Protein AF-A0A0R2PM54-F1 (afdb_monomer)

Sequence (138 aa):
MTQRLDGLEFSQIADCTQDQPSQNLARLKKDNFPQTETLLETMTCEYHENYNFATLNLVFEQLIDALSDVAMALEFQYLGAEFSDRTFQWITIFSSAEDRKSFLNHWRSLQVSNEMQALLTEQASCSASEVFRAYKVI

Structure (mmCIF, N/CA/C/O backbone):
data_AF-A0A0R2PM54-F1
#
_entry.id   AF-A0A0R2PM54-F1
#
loop_
_atom_site.group_PDB
_atom_site.id
_atom_site.type_symbol
_atom_site.label_atom_id
_atom_site.label_alt_id
_atom_site.label_comp_id
_atom_site.label_asym_id
_atom_site.label_entity_id
_atom_site.label_seq_id
_atom_site.pdbx_PDB_ins_code
_atom_site.Cartn_x
_atom_site.Cartn_y
_atom_site.Cartn_z
_atom_site.occupancy
_atom_site.B_iso_or_equiv
_atom_site.auth_seq_id
_atom_site.auth_comp_id
_atom_site.auth_asym_id
_atom_site.auth_atom_id
_atom_site.pdbx_PDB_model_num
ATOM 1 N N . MET A 1 1 ? 18.498 22.979 19.926 1.00 35.59 1 MET A N 1
ATOM 2 C CA . MET A 1 1 ? 17.788 24.082 20.606 1.00 35.59 1 MET A CA 1
ATOM 3 C C . MET A 1 1 ? 16.321 23.912 20.249 1.00 35.59 1 MET A C 1
ATOM 5 O O . MET A 1 1 ? 15.9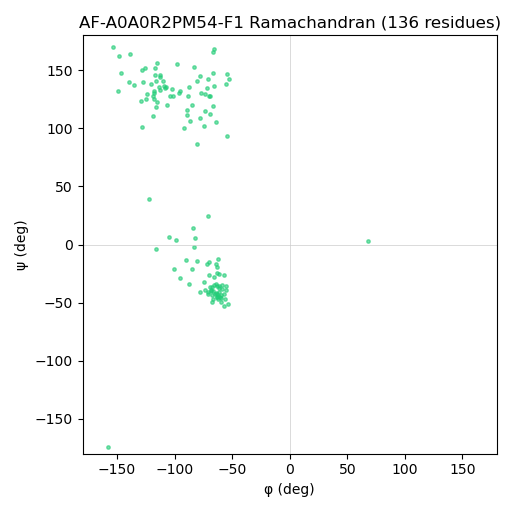73 24.098 19.094 1.00 35.59 1 MET A O 1
ATOM 9 N N . THR A 1 2 ? 15.511 23.384 21.164 1.00 46.19 2 THR A N 1
ATOM 10 C CA . THR A 1 2 ? 14.126 22.975 20.882 1.00 46.19 2 THR A CA 1
ATOM 11 C C . THR A 1 2 ? 13.221 24.190 21.059 1.00 46.19 2 THR A C 1
ATOM 13 O O . THR A 1 2 ? 13.031 24.648 22.184 1.00 46.19 2 THR A O 1
ATOM 16 N N . GLN A 1 3 ? 12.730 24.768 19.963 1.00 51.53 3 GLN A N 1
ATOM 17 C CA . GLN A 1 3 ? 11.778 2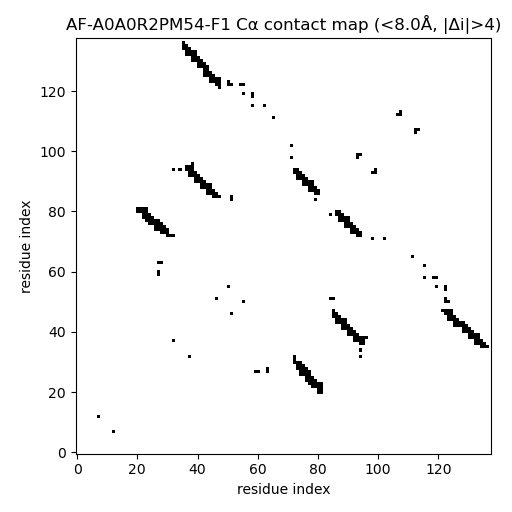5.878 20.025 1.00 51.53 3 GLN A CA 1
ATOM 18 C C . GLN A 1 3 ? 10.426 25.350 20.528 1.00 51.53 3 GLN A C 1
ATOM 20 O O . GLN A 1 3 ? 9.911 24.361 20.009 1.00 51.53 3 GLN A O 1
ATOM 25 N N . ARG A 1 4 ? 9.875 25.983 21.570 1.00 59.47 4 ARG A N 1
ATOM 26 C CA . ARG A 1 4 ? 8.499 25.743 22.025 1.00 59.47 4 ARG A CA 1
ATOM 27 C C . ARG A 1 4 ? 7.530 26.354 21.014 1.00 59.47 4 ARG A C 1
ATOM 29 O O . ARG A 1 4 ? 7.723 27.493 20.599 1.00 59.47 4 ARG A O 1
ATOM 36 N N . LEU A 1 5 ? 6.493 25.596 20.667 1.00 58.94 5 LEU A N 1
ATOM 37 C CA . LEU A 1 5 ? 5.442 25.976 19.714 1.00 58.94 5 LEU A CA 1
ATOM 38 C C . LEU A 1 5 ? 4.606 27.183 20.186 1.00 58.94 5 LEU A C 1
ATOM 40 O O . LEU A 1 5 ? 3.961 27.831 19.373 1.00 58.94 5 LEU A O 1
ATOM 44 N N . ASP A 1 6 ? 4.673 27.520 21.475 1.00 66.06 6 ASP A N 1
ATOM 45 C CA . ASP A 1 6 ? 3.922 28.597 22.138 1.00 66.06 6 ASP A CA 1
ATOM 46 C C . ASP A 1 6 ? 4.223 30.015 21.603 1.00 66.06 6 ASP A C 1
ATOM 48 O O . ASP A 1 6 ? 3.534 30.965 21.964 1.00 66.06 6 ASP A O 1
ATOM 52 N N . GLY A 1 7 ? 5.278 30.179 20.795 1.00 68.75 7 GLY A N 1
ATOM 53 C CA . GLY A 1 7 ? 5.699 31.464 20.223 1.00 68.75 7 GLY A CA 1
ATOM 54 C C . GLY A 1 7 ? 5.377 31.651 18.739 1.00 68.75 7 GLY A C 1
ATOM 55 O O . GLY A 1 7 ? 5.854 32.621 18.155 1.00 68.75 7 GLY A O 1
ATOM 56 N N . LEU A 1 8 ? 4.643 30.721 18.121 1.00 67.19 8 LEU A N 1
ATOM 57 C CA . LEU A 1 8 ? 4.269 30.786 16.709 1.00 67.19 8 LEU A CA 1
ATOM 58 C C . LEU A 1 8 ? 2.814 31.240 16.564 1.00 67.19 8 LEU A C 1
ATOM 60 O O . LEU A 1 8 ? 1.920 30.730 17.238 1.00 67.19 8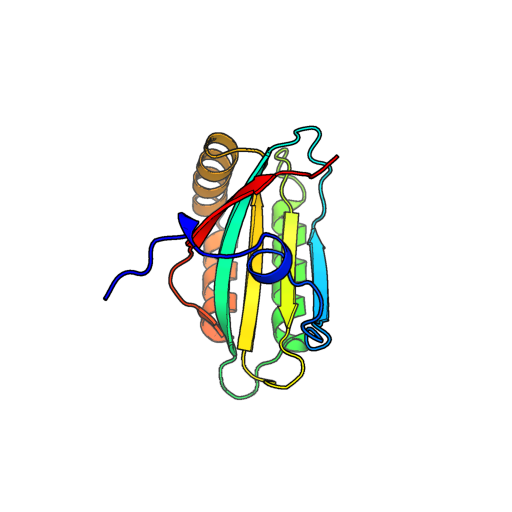 LEU A O 1
ATOM 64 N N . GLU A 1 9 ? 2.574 32.186 15.661 1.00 74.88 9 GLU A N 1
ATOM 65 C CA . GLU A 1 9 ? 1.220 32.597 15.280 1.00 74.88 9 GLU A CA 1
ATOM 66 C C . GLU A 1 9 ? 0.508 31.440 14.559 1.00 74.88 9 GLU A C 1
ATOM 68 O O . GLU A 1 9 ? 1.141 30.672 13.833 1.00 74.88 9 GLU A O 1
ATOM 73 N N . PHE A 1 10 ? -0.818 31.311 14.700 1.00 68.00 10 PHE A N 1
ATOM 74 C CA . PHE A 1 10 ? -1.574 30.218 14.061 1.00 68.00 10 PHE A CA 1
ATOM 75 C C . PHE A 1 10 ? -1.361 30.170 12.541 1.00 68.00 10 PHE A C 1
ATOM 77 O O . PHE A 1 10 ? -1.243 29.093 11.966 1.00 68.00 10 PHE A O 1
ATOM 84 N N . SER A 1 11 ? -1.229 31.333 11.900 1.00 65.38 11 SER A N 1
ATOM 85 C CA . SER A 1 11 ? -0.906 31.444 10.475 1.00 65.38 11 SER A CA 1
ATOM 86 C C . SER A 1 11 ? 0.468 30.882 10.108 1.00 65.38 11 SER A C 1
ATOM 88 O O . SER A 1 11 ? 0.647 30.489 8.970 1.00 65.38 11 SER A O 1
ATOM 90 N N . GLN A 1 12 ? 1.419 30.812 11.044 1.00 66.25 12 GLN A N 1
ATOM 91 C CA . GLN A 1 12 ? 2.731 30.181 10.850 1.00 66.25 12 GLN A CA 1
ATOM 92 C C . GLN A 1 12 ? 2.691 28.667 11.101 1.00 66.25 12 GLN A C 1
ATOM 94 O O . GLN A 1 12 ? 3.568 27.943 10.640 1.00 66.25 12 GLN A O 1
ATOM 99 N N . ILE A 1 13 ? 1.691 28.192 11.847 1.00 63.00 13 ILE A N 1
ATOM 100 C CA . ILE A 1 13 ? 1.476 26.771 12.156 1.00 63.00 13 ILE A CA 1
ATOM 101 C C . ILE A 1 13 ? 0.627 26.102 11.064 1.00 63.00 13 ILE A C 1
ATOM 103 O O . ILE A 1 13 ? 0.829 24.933 10.748 1.00 63.00 13 ILE A O 1
ATOM 107 N N . ALA A 1 14 ? -0.315 26.847 10.487 1.00 62.94 14 ALA A N 1
ATOM 108 C CA . ALA A 1 14 ? -1.301 26.382 9.518 1.00 62.94 14 ALA A CA 1
ATOM 109 C C . ALA A 1 14 ? -1.216 27.172 8.201 1.00 62.94 14 ALA A C 1
ATOM 111 O O . ALA A 1 14 ? -2.240 27.517 7.608 1.00 62.94 14 ALA A O 1
ATOM 112 N N . ASP A 1 15 ? 0.002 27.494 7.759 1.00 58.94 15 ASP A N 1
ATOM 113 C CA . ASP A 1 15 ? 0.199 28.139 6.466 1.00 58.94 15 ASP A CA 1
ATOM 114 C C . ASP A 1 15 ? -0.004 27.118 5.336 1.00 58.94 15 ASP A C 1
ATOM 116 O O . ASP A 1 15 ? 0.861 26.289 5.054 1.00 58.94 15 ASP A O 1
ATOM 120 N N . CYS A 1 16 ? -1.168 27.156 4.689 1.00 58.75 16 CYS A N 1
ATOM 121 C CA . CYS A 1 16 ? -1.456 26.337 3.510 1.00 58.75 16 CYS A CA 1
ATOM 122 C C . CYS A 1 16 ? -0.939 26.970 2.203 1.00 58.75 16 CYS A C 1
ATOM 124 O O . CYS A 1 16 ? -1.351 26.539 1.130 1.00 58.75 16 CYS A O 1
ATOM 126 N N . THR A 1 17 ? -0.072 27.991 2.259 1.00 56.94 17 THR A N 1
ATOM 127 C CA . THR A 1 17 ? 0.489 28.653 1.062 1.00 56.94 17 THR A CA 1
ATOM 128 C C . THR A 1 17 ? 1.682 27.929 0.440 1.00 56.94 17 THR A C 1
ATOM 130 O O . THR A 1 17 ? 2.269 28.427 -0.521 1.00 56.94 17 THR A O 1
ATOM 133 N N . GLN A 1 18 ? 2.048 26.743 0.935 1.00 58.62 18 GLN A N 1
ATOM 134 C CA . GLN A 1 18 ? 2.990 25.901 0.209 1.00 58.62 18 GLN A CA 1
ATOM 135 C C . GLN A 1 18 ? 2.308 25.389 -1.060 1.00 58.62 18 GLN A C 1
ATOM 137 O O . GLN A 1 18 ? 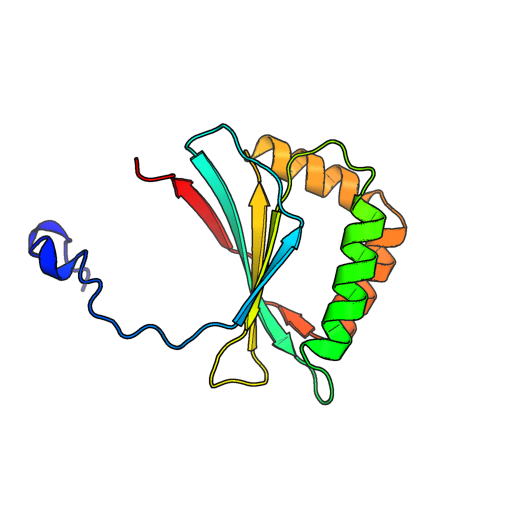1.389 24.575 -0.974 1.00 58.62 18 GLN A O 1
ATOM 142 N N . ASP A 1 19 ? 2.780 25.850 -2.222 1.00 52.66 19 ASP A N 1
ATOM 143 C CA . ASP A 1 19 ? 2.570 25.164 -3.497 1.00 52.66 19 ASP A CA 1
ATOM 144 C C . ASP A 1 19 ? 3.080 23.733 -3.314 1.00 52.66 19 ASP A C 1
ATOM 146 O O . ASP A 1 19 ? 4.281 23.456 -3.392 1.00 52.66 19 ASP A O 1
ATOM 150 N N . GLN A 1 20 ? 2.175 22.821 -2.956 1.00 55.59 20 GLN A N 1
ATOM 151 C CA . GLN A 1 20 ? 2.529 21.421 -2.885 1.00 55.59 20 GLN A CA 1
ATOM 152 C C . GLN A 1 20 ? 2.760 20.963 -4.324 1.00 55.59 20 GLN A C 1
ATOM 154 O O . GLN A 1 20 ? 1.894 21.201 -5.173 1.00 55.59 20 GLN A O 1
ATOM 159 N N . PRO A 1 21 ? 3.910 20.332 -4.615 1.00 56.00 21 PRO A N 1
ATOM 160 C CA . PRO A 1 21 ? 4.134 19.750 -5.928 1.00 56.00 21 PRO A CA 1
ATOM 161 C C . PRO A 1 21 ? 2.959 18.828 -6.260 1.00 56.00 21 PRO A C 1
ATOM 163 O O . PRO A 1 21 ? 2.405 18.179 -5.367 1.00 56.00 21 PRO A O 1
ATOM 166 N N . SER A 1 22 ? 2.537 18.806 -7.520 1.00 58.47 22 SER A N 1
ATOM 167 C CA . SER A 1 22 ? 1.404 18.004 -7.952 1.00 58.47 22 SER A CA 1
ATOM 168 C C . SER A 1 22 ? 1.740 16.524 -7.755 1.00 58.47 22 SER A C 1
ATOM 170 O O . SER A 1 22 ? 2.575 15.933 -8.432 1.00 58.47 22 SER A O 1
ATOM 172 N N . GLN A 1 23 ? 1.151 15.914 -6.730 1.00 66.19 23 GLN A N 1
ATOM 173 C CA . GLN A 1 23 ? 1.429 14.521 -6.405 1.00 66.19 23 GLN A CA 1
ATOM 174 C C . GLN A 1 23 ? 0.506 13.606 -7.204 1.00 66.19 23 GLN A C 1
ATOM 176 O O . GLN A 1 23 ? -0.707 13.816 -7.279 1.00 66.19 23 GLN A O 1
ATOM 181 N N . ASN A 1 24 ? 1.080 12.540 -7.758 1.00 78.12 24 ASN A N 1
ATOM 182 C CA . ASN A 1 24 ? 0.317 11.516 -8.460 1.00 78.12 24 ASN A CA 1
ATOM 183 C C . ASN A 1 24 ? -0.305 10.560 -7.436 1.00 78.12 24 ASN A C 1
ATOM 185 O O . ASN A 1 24 ? 0.294 9.543 -7.084 1.00 78.12 24 ASN A O 1
ATOM 189 N N . LEU A 1 25 ? -1.493 10.908 -6.935 1.00 83.50 25 LEU A N 1
ATOM 190 C CA . LEU A 1 25 ? -2.263 10.074 -6.013 1.00 83.50 25 LEU A CA 1
ATOM 191 C C . LEU A 1 25 ? -3.108 9.048 -6.779 1.00 83.50 25 LEU A C 1
ATOM 193 O O . LEU A 1 25 ? -4.027 9.415 -7.512 1.00 83.50 25 LEU A O 1
ATOM 197 N N . ALA A 1 26 ? -2.876 7.764 -6.519 1.00 85.19 26 ALA A N 1
ATOM 198 C CA . ALA A 1 26 ? -3.753 6.679 -6.943 1.00 85.19 26 ALA A CA 1
ATOM 199 C C . ALA A 1 26 ? -4.358 5.987 -5.715 1.00 85.19 26 ALA A C 1
ATOM 201 O O . ALA A 1 26 ? -3.642 5.492 -4.847 1.00 85.19 26 ALA A O 1
ATOM 202 N N . ARG A 1 27 ? -5.694 5.947 -5.636 1.00 86.50 27 ARG A N 1
ATOM 203 C CA . ARG A 1 27 ? -6.422 5.183 -4.610 1.00 86.50 27 ARG A CA 1
ATOM 204 C C . ARG A 1 27 ? -6.716 3.799 -5.161 1.00 86.50 27 ARG A C 1
ATOM 206 O O . ARG A 1 27 ? -7.630 3.635 -5.962 1.00 86.50 27 ARG A O 1
ATOM 213 N N . LEU A 1 28 ? -5.901 2.841 -4.753 1.00 84.75 28 LEU A N 1
ATOM 214 C CA . LEU A 1 28 ? -5.855 1.492 -5.307 1.00 84.75 28 LEU A CA 1
ATOM 215 C C . LEU A 1 28 ? -7.009 0.628 -4.780 1.00 84.75 28 LEU A C 1
ATOM 217 O O . LEU A 1 28 ? -7.673 -0.071 -5.535 1.00 84.75 28 LEU A O 1
ATOM 221 N N . LYS A 1 29 ? -7.316 0.749 -3.488 1.00 85.56 29 LYS A N 1
ATOM 222 C CA . LYS A 1 29 ? -8.522 0.200 -2.856 1.00 85.56 29 LYS A CA 1
ATOM 223 C C . LYS A 1 29 ? -9.093 1.279 -1.958 1.00 85.56 29 LYS A C 1
ATOM 225 O O . LYS A 1 29 ? -8.330 1.938 -1.259 1.00 85.56 29 LYS A O 1
ATOM 230 N N . LYS A 1 30 ? -10.410 1.463 -1.97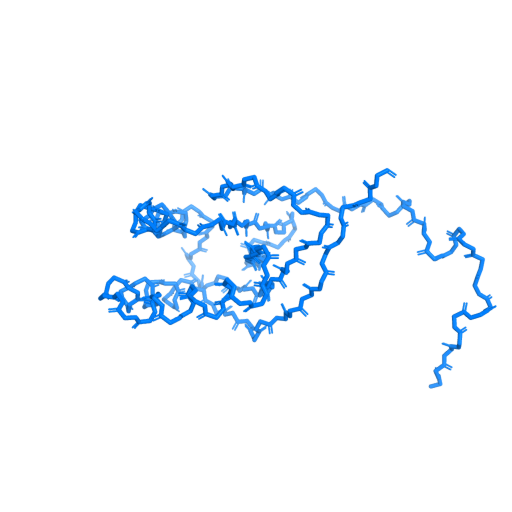2 1.00 84.06 30 LYS A N 1
ATOM 231 C CA . LYS A 1 30 ? -11.088 2.459 -1.146 1.00 84.06 30 LYS A CA 1
ATOM 232 C C . LYS A 1 30 ? -12.235 1.808 -0.397 1.00 84.06 30 LYS A C 1
ATOM 234 O O . LYS A 1 30 ? -13.158 1.303 -1.030 1.00 84.06 30 LYS A O 1
ATOM 239 N N . ASP A 1 31 ? -12.206 1.934 0.919 1.00 83.56 31 ASP A N 1
ATOM 240 C CA . ASP A 1 31 ? -13.331 1.615 1.784 1.00 83.56 31 ASP A CA 1
ATOM 241 C C . ASP A 1 31 ? -13.837 2.878 2.485 1.00 83.56 31 ASP A C 1
ATOM 243 O O . ASP A 1 31 ? -13.140 3.886 2.611 1.00 83.56 31 ASP A O 1
ATOM 247 N N . ASN A 1 32 ? -15.102 2.855 2.901 1.00 79.94 32 ASN A N 1
ATOM 248 C CA . ASN A 1 32 ? -15.680 3.957 3.656 1.00 79.94 32 ASN A CA 1
ATOM 249 C C . ASN A 1 32 ? -15.448 3.726 5.146 1.00 79.94 32 ASN A C 1
ATOM 251 O O . ASN A 1 32 ? -16.018 2.808 5.732 1.00 79.94 32 ASN A O 1
ATOM 255 N N . PHE A 1 33 ? -14.679 4.615 5.767 1.00 81.50 33 PHE A N 1
ATOM 256 C CA . PHE A 1 33 ? -14.500 4.639 7.213 1.00 81.50 33 PHE A CA 1
ATOM 257 C C . PHE A 1 33 ? -15.586 5.530 7.838 1.00 81.50 33 PHE A C 1
ATOM 259 O O . PHE A 1 33 ? -15.580 6.743 7.615 1.00 81.50 33 PHE A O 1
ATOM 266 N N . PRO A 1 34 ? -16.553 4.971 8.591 1.00 72.19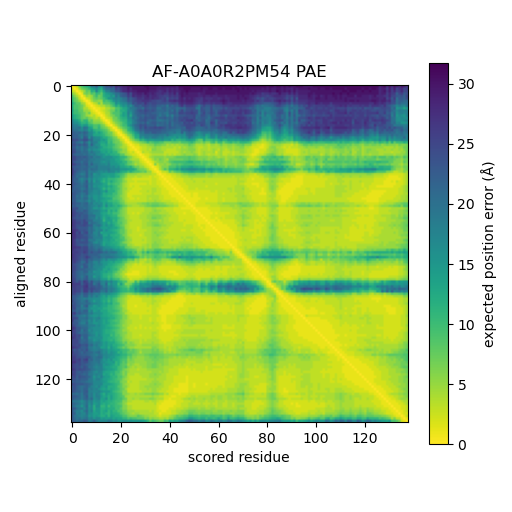 34 PRO A N 1
ATOM 267 C CA . PRO A 1 34 ? -17.609 5.766 9.222 1.00 72.19 34 PRO A CA 1
ATOM 268 C C . PRO A 1 34 ? -17.092 6.597 10.405 1.00 72.19 34 PRO A C 1
ATOM 270 O O . PRO A 1 34 ? -17.770 7.517 10.858 1.00 72.19 34 PRO A O 1
ATOM 273 N N . GLN A 1 35 ? -15.910 6.259 10.923 1.00 77.94 35 GLN A N 1
ATOM 274 C CA . GLN A 1 35 ? -15.300 6.900 12.080 1.00 77.94 35 GLN A CA 1
ATOM 275 C C . GLN A 1 35 ? -14.565 8.188 11.689 1.00 77.94 35 GLN A C 1
ATOM 277 O O . GLN A 1 35 ? -14.100 8.352 10.562 1.00 77.94 35 GLN A O 1
ATOM 282 N N . THR A 1 36 ? -14.460 9.116 12.640 1.00 83.94 36 THR A N 1
ATOM 283 C CA . THR A 1 36 ? -13.709 10.371 12.474 1.00 83.94 36 THR A CA 1
ATOM 284 C C . THR A 1 36 ? -12.209 10.190 12.665 1.00 83.94 36 THR A C 1
ATOM 286 O O . THR A 1 36 ? -11.454 11.087 12.318 1.00 83.94 36 THR A O 1
ATOM 289 N N . GLU A 1 37 ? -11.782 9.062 13.228 1.00 90.56 37 GLU A N 1
ATOM 290 C CA . GLU A 1 37 ? -10.385 8.697 13.432 1.00 90.56 37 GLU A CA 1
ATOM 291 C C . GLU A 1 37 ? -10.061 7.450 12.605 1.00 90.56 37 GLU A C 1
ATOM 293 O O . GLU A 1 37 ? -10.877 6.537 12.502 1.00 90.56 37 GLU A O 1
ATOM 298 N N . THR A 1 38 ? -8.871 7.432 12.015 1.00 93.25 38 THR A N 1
ATOM 299 C CA . THR A 1 38 ? -8.296 6.295 11.289 1.00 93.25 38 THR A CA 1
ATOM 300 C C . THR A 1 38 ? -6.816 6.165 11.635 1.00 93.25 38 THR A C 1
ATOM 302 O O . THR A 1 38 ? -6.194 7.086 12.175 1.00 93.25 38 THR A O 1
ATOM 305 N N . LEU A 1 39 ? -6.237 5.012 11.322 1.00 94.56 39 LEU A N 1
ATOM 306 C CA . LEU A 1 39 ? -4.813 4.754 11.458 1.00 94.56 39 LEU A CA 1
ATOM 307 C C . LEU A 1 39 ? -4.168 4.740 10.069 1.00 94.56 39 LEU A C 1
ATOM 309 O O . LEU A 1 39 ? -4.522 3.909 9.235 1.00 94.56 39 LEU A O 1
ATOM 313 N N . LEU A 1 40 ? -3.210 5.634 9.840 1.00 94.88 40 LEU A N 1
ATOM 314 C CA . LEU A 1 40 ? -2.377 5.651 8.642 1.00 94.88 40 LEU A CA 1
ATOM 315 C C . LEU A 1 40 ? -1.075 4.906 8.914 1.00 94.88 40 LEU A C 1
ATOM 317 O O . LEU A 1 40 ? -0.405 5.176 9.906 1.00 94.88 40 LEU A O 1
ATOM 321 N N . GLU A 1 41 ? -0.690 4.020 8.010 1.00 95.62 41 GLU A N 1
ATOM 322 C CA . GLU A 1 41 ? 0.647 3.447 7.938 1.00 95.62 41 GLU A CA 1
ATOM 323 C C . GLU A 1 41 ? 1.285 3.872 6.618 1.00 95.62 41 GLU A C 1
ATOM 325 O O . GLU A 1 41 ? 0.763 3.561 5.548 1.00 95.62 41 GLU A O 1
ATOM 330 N N . THR A 1 42 ? 2.392 4.604 6.687 1.00 94.94 42 THR A N 1
ATOM 331 C CA . THR A 1 42 ? 3.105 5.115 5.513 1.00 94.94 42 THR A CA 1
ATOM 332 C C . THR A 1 42 ? 4.461 4.436 5.398 1.00 94.94 42 THR A C 1
ATOM 334 O O . THR A 1 42 ? 5.097 4.114 6.399 1.00 94.94 42 THR A O 1
ATOM 337 N N . MET A 1 43 ? 4.924 4.209 4.175 1.00 94.75 43 MET A N 1
ATOM 338 C CA . MET A 1 43 ? 6.299 3.805 3.895 1.00 94.75 43 MET A CA 1
ATOM 339 C C . MET A 1 43 ? 6.791 4.546 2.658 1.00 94.75 43 MET A C 1
ATOM 341 O O . MET A 1 43 ? 6.042 4.738 1.699 1.00 94.75 43 MET A O 1
ATOM 345 N N . THR A 1 44 ? 8.048 4.979 2.691 1.00 93.81 44 THR A N 1
ATOM 346 C CA . THR A 1 44 ? 8.691 5.607 1.536 1.00 93.81 44 THR A CA 1
ATOM 347 C C . THR A 1 44 ? 9.484 4.546 0.799 1.00 93.81 44 THR A C 1
ATOM 349 O O . THR A 1 44 ? 10.252 3.811 1.415 1.00 93.81 44 THR A O 1
ATOM 352 N N . CYS A 1 45 ? 9.291 4.463 -0.509 1.00 93.56 45 CYS A N 1
ATOM 353 C CA . CYS A 1 45 ? 9.879 3.442 -1.353 1.00 93.56 45 CYS A CA 1
ATOM 354 C C . CYS A 1 45 ? 10.641 4.064 -2.520 1.00 93.56 45 CYS A C 1
ATOM 356 O O . CYS A 1 45 ? 10.307 5.153 -2.993 1.00 93.56 45 CYS A O 1
ATOM 358 N N . GLU A 1 46 ? 11.646 3.338 -2.993 1.00 94.38 46 GLU A N 1
ATOM 359 C CA . GLU A 1 46 ? 12.427 3.657 -4.179 1.00 94.38 46 GLU A CA 1
ATOM 360 C C . GLU A 1 46 ? 12.386 2.480 -5.161 1.00 94.38 46 GLU A C 1
ATOM 362 O O . GLU A 1 46 ? 12.639 1.336 -4.777 1.00 94.38 46 GLU A O 1
ATOM 367 N N . TYR A 1 47 ? 12.058 2.752 -6.423 1.00 93.69 47 TYR A N 1
ATOM 368 C CA . TYR A 1 47 ? 12.099 1.781 -7.509 1.00 93.69 47 TYR A CA 1
ATOM 369 C C . TYR A 1 47 ? 13.538 1.338 -7.786 1.00 93.69 47 TYR A C 1
ATOM 371 O O . TYR A 1 47 ? 14.456 2.154 -7.908 1.00 93.69 47 TYR A O 1
ATOM 379 N N . HIS A 1 48 ? 13.721 0.036 -7.981 1.00 94.88 48 HIS A N 1
ATOM 380 C CA . HIS A 1 48 ? 14.952 -0.510 -8.540 1.00 94.88 48 HIS A CA 1
ATOM 381 C C . HIS A 1 48 ? 15.120 -0.066 -10.005 1.00 94.88 48 HIS A C 1
ATOM 383 O O . HIS A 1 48 ? 14.195 0.448 -10.639 1.00 94.88 48 HIS A O 1
ATOM 389 N N . GLU A 1 49 ? 16.322 -0.229 -10.565 1.00 92.00 49 GLU A N 1
ATOM 390 C CA . GLU A 1 49 ? 16.571 0.132 -11.966 1.00 92.00 49 GLU A CA 1
ATOM 391 C C . GLU A 1 49 ? 15.591 -0.567 -12.919 1.00 92.00 49 GLU A C 1
ATOM 393 O O . GLU A 1 49 ? 15.327 -1.758 -12.783 1.00 92.00 49 GLU A O 1
ATOM 398 N N . ASN A 1 50 ? 15.099 0.175 -13.917 1.00 89.44 50 ASN A N 1
ATOM 399 C CA . ASN A 1 50 ? 14.148 -0.282 -14.941 1.00 89.44 50 ASN A CA 1
ATOM 400 C C . ASN A 1 50 ? 12.727 -0.614 -14.448 1.00 89.44 50 ASN A C 1
ATOM 402 O O . ASN A 1 50 ? 11.888 -0.993 -15.265 1.00 89.44 50 ASN A O 1
ATOM 406 N N . TYR A 1 51 ? 12.431 -0.417 -13.163 1.00 91.62 51 TYR A N 1
ATOM 407 C CA . TYR A 1 51 ? 11.072 -0.475 -12.629 1.00 91.62 51 TYR A CA 1
ATOM 408 C C . TYR A 1 51 ? 10.475 0.923 -12.487 1.00 91.62 51 TYR A C 1
ATOM 410 O O . TYR A 1 51 ? 11.188 1.923 -12.394 1.00 91.62 51 TYR A O 1
ATOM 418 N N . ASN A 1 52 ? 9.148 0.998 -12.518 1.00 89.31 52 ASN A N 1
ATOM 419 C CA . ASN A 1 52 ? 8.401 2.241 -12.375 1.00 89.31 52 ASN A CA 1
ATOM 420 C C . ASN A 1 52 ? 6.964 1.952 -11.914 1.00 89.31 52 ASN A C 1
ATOM 422 O O . ASN A 1 52 ? 6.585 0.809 -11.653 1.00 89.31 52 ASN A O 1
ATOM 426 N N . PHE A 1 53 ? 6.135 2.994 -11.856 1.00 88.12 53 PHE A N 1
ATOM 427 C CA . PHE A 1 53 ? 4.735 2.849 -11.467 1.00 88.12 53 PHE A CA 1
ATOM 428 C C . PHE A 1 53 ? 3.967 1.833 -12.323 1.00 88.12 53 PHE A C 1
ATOM 430 O O . PHE A 1 53 ? 3.180 1.067 -11.781 1.00 88.12 53 PHE A O 1
ATOM 437 N N . ALA A 1 54 ? 4.196 1.777 -13.638 1.00 86.19 54 ALA A N 1
ATOM 438 C CA . ALA A 1 54 ? 3.448 0.880 -14.516 1.00 86.19 54 ALA A CA 1
ATOM 439 C C . ALA A 1 54 ? 3.748 -0.600 -14.230 1.00 86.19 54 ALA A C 1
ATOM 441 O O . ALA A 1 54 ? 2.827 -1.414 -14.218 1.00 86.19 54 ALA A O 1
ATOM 442 N N . THR A 1 55 ? 5.011 -0.952 -13.961 1.00 88.19 55 THR A N 1
ATOM 443 C CA . THR A 1 55 ? 5.381 -2.333 -13.600 1.00 88.19 55 THR A CA 1
ATOM 444 C C . THR A 1 55 ? 4.833 -2.715 -12.229 1.00 88.19 55 THR A C 1
ATOM 446 O O . THR A 1 55 ? 4.340 -3.829 -12.045 1.00 88.19 55 THR A O 1
ATOM 449 N N . LEU A 1 56 ? 4.860 -1.772 -11.285 1.00 88.50 56 LEU A N 1
ATOM 450 C CA . LEU A 1 56 ? 4.395 -2.004 -9.925 1.00 88.50 56 LEU A CA 1
ATOM 451 C C . LEU A 1 56 ? 2.864 -2.058 -9.838 1.00 88.50 56 LEU A C 1
ATOM 453 O O . LEU A 1 56 ? 2.319 -2.832 -9.055 1.00 88.50 56 LEU A O 1
ATOM 457 N N . ASN A 1 57 ? 2.157 -1.306 -10.686 1.00 87.81 57 ASN A N 1
ATOM 458 C CA . ASN A 1 57 ? 0.697 -1.294 -10.729 1.00 87.81 57 ASN A CA 1
ATOM 459 C C . ASN A 1 57 ? 0.111 -2.685 -11.019 1.00 87.81 57 ASN A C 1
ATOM 461 O O . ASN A 1 57 ? -0.896 -3.052 -10.426 1.00 87.81 57 ASN A O 1
ATOM 465 N N . LEU A 1 58 ? 0.777 -3.503 -11.842 1.00 86.19 58 LEU A N 1
ATOM 466 C CA . LEU A 1 58 ? 0.359 -4.892 -12.085 1.00 86.19 58 LEU A CA 1
ATOM 467 C C . LEU A 1 58 ? 0.429 -5.762 -10.822 1.00 86.19 58 LEU A C 1
ATOM 469 O O . LEU A 1 58 ? -0.387 -6.666 -10.639 1.00 86.19 58 LEU A O 1
ATOM 473 N N . VAL A 1 59 ? 1.401 -5.497 -9.945 1.00 88.19 59 VAL A N 1
ATOM 474 C CA . VAL A 1 59 ? 1.498 -6.154 -8.635 1.00 88.19 59 VAL A CA 1
ATOM 475 C C . VAL A 1 59 ? 0.422 -5.605 -7.704 1.00 88.19 59 VAL A C 1
ATOM 477 O O . VAL A 1 59 ? -0.213 -6.365 -6.985 1.00 88.19 59 VAL A O 1
ATOM 480 N N . PHE A 1 60 ? 0.136 -4.305 -7.734 1.00 87.81 60 PHE A N 1
ATOM 481 C CA . PHE A 1 60 ? -0.961 -3.748 -6.941 1.00 87.81 60 PHE A CA 1
ATOM 482 C C . PHE A 1 60 ? -2.322 -4.326 -7.331 1.00 87.81 60 PHE A C 1
ATOM 484 O O . PHE A 1 60 ? -3.101 -4.666 -6.448 1.00 87.81 60 PHE A O 1
ATOM 491 N N . GLU A 1 61 ? -2.597 -4.511 -8.620 1.00 86.94 61 GLU A N 1
ATOM 492 C CA . GLU A 1 61 ? -3.838 -5.135 -9.091 1.00 86.94 61 GLU A CA 1
ATOM 493 C C . GLU A 1 61 ? -3.998 -6.564 -8.560 1.00 86.94 61 GLU A C 1
ATOM 495 O O . GLU A 1 61 ? -5.039 -6.894 -7.993 1.00 86.94 61 GLU A O 1
ATOM 500 N N . GLN A 1 62 ? -2.941 -7.377 -8.635 1.00 86.50 62 GLN A N 1
ATOM 501 C CA . GLN A 1 62 ? -2.930 -8.727 -8.060 1.00 86.50 62 GLN A CA 1
ATOM 502 C C . GLN A 1 62 ? -3.123 -8.714 -6.534 1.00 86.50 62 GLN A C 1
ATOM 504 O O . GLN A 1 62 ? -3.787 -9.591 -5.983 1.00 86.50 62 GLN A O 1
ATOM 509 N N . LEU A 1 63 ? -2.584 -7.706 -5.838 1.00 86.25 63 LEU A N 1
ATOM 510 C CA . LEU A 1 63 ? -2.747 -7.552 -4.389 1.00 86.25 63 LEU A CA 1
ATOM 511 C C . LEU A 1 63 ? -4.197 -7.259 -4.035 1.00 86.25 63 LEU A C 1
ATOM 513 O O . LEU A 1 63 ? -4.743 -7.854 -3.111 1.00 86.25 63 LEU A O 1
ATOM 517 N N . ILE A 1 64 ? -4.812 -6.328 -4.757 1.00 86.19 64 ILE A N 1
ATOM 518 C CA . ILE A 1 64 ? -6.195 -5.919 -4.522 1.00 86.19 64 ILE A CA 1
ATOM 519 C C . ILE A 1 64 ? -7.137 -7.089 -4.794 1.00 86.19 64 ILE A C 1
ATOM 521 O O . ILE A 1 64 ? -8.049 -7.313 -4.001 1.00 86.19 64 ILE A O 1
ATOM 525 N N . ASP A 1 65 ? -6.892 -7.850 -5.862 1.00 86.44 65 ASP A N 1
ATOM 526 C CA . ASP A 1 65 ? -7.675 -9.037 -6.203 1.00 86.44 65 ASP A CA 1
ATOM 527 C C . ASP A 1 65 ? -7.566 -10.114 -5.114 1.00 86.44 65 ASP A C 1
ATOM 529 O O . ASP A 1 65 ? -8.579 -10.582 -4.593 1.00 86.44 65 ASP A O 1
ATOM 533 N N . ALA A 1 66 ? -6.347 -10.407 -4.651 1.00 83.44 66 ALA A N 1
ATOM 534 C CA . ALA A 1 66 ? -6.101 -11.332 -3.544 1.00 83.44 66 ALA A CA 1
ATOM 535 C C . ALA A 1 66 ? -6.745 -10.896 -2.214 1.00 83.44 66 ALA A C 1
ATOM 537 O O . ALA A 1 66 ? -7.014 -11.725 -1.344 1.00 83.44 66 ALA A O 1
ATOM 538 N N . LEU A 1 67 ? -6.971 -9.592 -2.040 1.00 82.19 67 LEU A N 1
ATOM 539 C CA . LEU A 1 67 ? -7.589 -9.003 -0.854 1.00 82.19 67 LEU A CA 1
ATOM 540 C C . LEU A 1 67 ? -9.084 -8.700 -1.039 1.00 82.19 67 LEU A C 1
ATOM 542 O O . LEU A 1 67 ? -9.699 -8.127 -0.137 1.00 82.19 67 LEU A O 1
ATOM 546 N N . SER A 1 68 ? -9.681 -9.061 -2.177 1.00 79.81 68 SER A N 1
ATOM 547 C CA . SER A 1 68 ? -11.082 -8.753 -2.490 1.00 79.81 68 SER A CA 1
ATOM 548 C C . SER A 1 68 ? -12.069 -9.425 -1.526 1.00 79.81 68 SER A C 1
ATOM 550 O O . SER A 1 68 ? -13.047 -8.797 -1.122 1.00 79.81 68 SER A O 1
ATOM 552 N N . ASP A 1 69 ? -11.756 -10.642 -1.074 1.00 73.06 69 ASP A N 1
ATOM 553 C CA . ASP A 1 69 ? -12.573 -11.428 -0.138 1.00 73.06 69 ASP A CA 1
ATOM 554 C C . ASP A 1 69 ? -12.345 -11.071 1.342 1.00 73.06 69 ASP A C 1
ATOM 556 O O . ASP A 1 69 ? -12.987 -11.618 2.246 1.00 73.06 69 ASP A O 1
ATOM 560 N N . VAL A 1 70 ? -11.424 -10.150 1.630 1.00 72.50 70 VAL A N 1
ATOM 561 C CA . VAL A 1 70 ? -11.119 -9.752 3.002 1.00 72.50 70 VAL A CA 1
ATOM 562 C C . VAL A 1 70 ? -12.209 -8.809 3.509 1.00 72.50 70 VAL A C 1
ATOM 564 O O . VAL A 1 70 ? -12.280 -7.647 3.120 1.00 72.50 70 VAL A O 1
ATOM 567 N N . ALA A 1 71 ? -13.036 -9.292 4.440 1.00 71.38 71 ALA A N 1
ATOM 568 C CA . ALA A 1 71 ? -14.170 -8.561 5.024 1.00 71.38 71 ALA A CA 1
ATOM 569 C C . ALA A 1 71 ? -13.782 -7.406 5.984 1.00 71.38 71 ALA A C 1
ATOM 571 O O . ALA A 1 71 ? -14.555 -7.052 6.874 1.00 71.38 71 ALA A O 1
ATOM 572 N N . MET A 1 72 ? -12.584 -6.833 5.842 1.00 78.88 72 MET A N 1
ATOM 573 C CA . MET A 1 72 ? -12.088 -5.721 6.659 1.00 78.88 72 MET A CA 1
ATOM 574 C C . MET A 1 72 ? -12.027 -4.444 5.824 1.00 78.88 72 MET A C 1
ATOM 576 O O . MET A 1 72 ? -11.536 -4.469 4.698 1.00 78.88 72 MET A O 1
ATOM 580 N N . ALA A 1 73 ? -12.474 -3.326 6.401 1.00 84.94 73 ALA A N 1
ATOM 581 C CA . ALA A 1 73 ? -12.338 -2.014 5.776 1.00 84.94 73 ALA A CA 1
ATOM 582 C C . ALA A 1 73 ? -10.854 -1.620 5.690 1.00 84.94 73 ALA A C 1
ATOM 584 O O . ALA A 1 73 ? -10.174 -1.516 6.716 1.00 84.94 73 ALA A O 1
ATOM 585 N N . LEU A 1 74 ? -10.364 -1.416 4.469 1.00 88.00 74 LEU A N 1
ATOM 586 C CA . LEU A 1 74 ? -8.959 -1.180 4.166 1.00 88.00 74 LEU A CA 1
ATOM 587 C C . LEU A 1 74 ? -8.823 -0.283 2.938 1.00 88.00 74 LEU A C 1
ATOM 589 O O . LEU A 1 74 ? -9.417 -0.542 1.892 1.00 88.00 74 LEU A O 1
ATOM 593 N N . GLU A 1 75 ? -7.983 0.741 3.033 1.00 91.62 75 GLU A N 1
ATOM 594 C CA . GLU A 1 75 ? -7.641 1.578 1.884 1.00 91.62 75 GLU A CA 1
ATOM 595 C C . GLU A 1 75 ? -6.137 1.548 1.614 1.00 91.62 75 GLU A C 1
ATOM 597 O O . GLU A 1 75 ? -5.319 1.598 2.532 1.00 91.62 75 GLU A O 1
ATOM 602 N N . PHE A 1 76 ? -5.794 1.457 0.330 1.00 91.62 76 PHE A N 1
ATOM 603 C CA . PHE A 1 76 ? -4.426 1.528 -0.168 1.00 91.62 76 PHE A CA 1
ATOM 604 C C . PHE A 1 76 ? -4.296 2.729 -1.084 1.00 91.62 76 PHE A C 1
ATOM 606 O O . PHE A 1 76 ? -5.085 2.901 -2.019 1.00 91.62 76 PHE A O 1
ATOM 613 N N . GLN A 1 77 ? -3.275 3.536 -0.840 1.00 92.75 77 GLN A N 1
ATOM 614 C CA . GLN A 1 77 ? -2.950 4.678 -1.670 1.00 92.75 77 GLN A CA 1
ATOM 615 C C 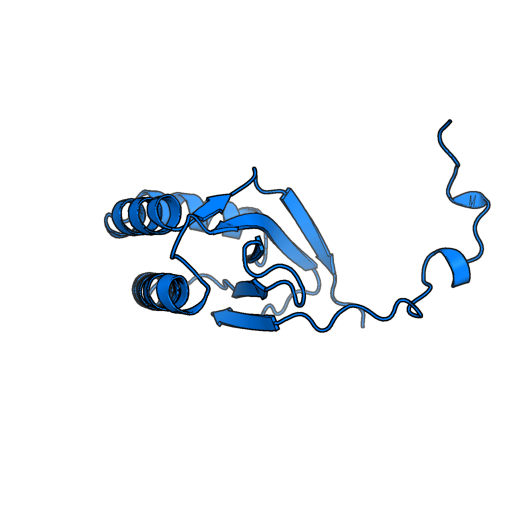. GLN A 1 77 ? -1.490 4.615 -2.097 1.00 92.75 77 GLN A C 1
ATOM 617 O O . GLN A 1 77 ? -0.594 4.287 -1.318 1.00 92.75 77 GLN A O 1
ATOM 622 N N . TYR A 1 78 ? -1.276 4.974 -3.351 1.00 92.19 78 TYR A N 1
ATOM 623 C CA . TYR A 1 78 ? 0.024 5.234 -3.928 1.00 92.19 78 TYR A CA 1
ATOM 624 C C . TYR A 1 78 ? 0.169 6.735 -4.140 1.00 92.19 78 TYR A C 1
ATOM 626 O O . TYR A 1 78 ? -0.749 7.379 -4.653 1.00 92.19 78 TYR A O 1
ATOM 634 N N . LEU A 1 79 ? 1.327 7.273 -3.782 1.00 91.12 79 LEU A N 1
ATOM 635 C CA . LEU A 1 79 ? 1.655 8.676 -3.959 1.00 91.12 79 LEU A CA 1
ATOM 636 C C . LEU A 1 79 ? 2.997 8.805 -4.679 1.00 91.12 79 LEU A C 1
ATOM 638 O O . LEU A 1 79 ? 4.058 8.630 -4.079 1.00 91.12 79 LEU A O 1
ATOM 642 N N . GLY A 1 80 ? 2.950 9.088 -5.977 1.00 87.56 80 GLY A N 1
ATOM 643 C CA . GLY A 1 80 ? 4.146 9.324 -6.782 1.00 87.56 80 GLY A CA 1
ATOM 644 C C . GLY A 1 80 ? 4.669 10.747 -6.611 1.00 87.56 80 GLY A C 1
ATOM 645 O O . GLY A 1 80 ? 3.881 11.697 -6.571 1.00 87.56 80 GLY A O 1
ATOM 646 N N . ALA A 1 81 ? 5.992 10.898 -6.552 1.00 73.62 81 ALA A N 1
ATOM 647 C CA . ALA A 1 81 ? 6.625 12.208 -6.614 1.00 73.62 81 ALA A CA 1
ATOM 648 C C . ALA A 1 81 ? 6.513 12.802 -8.031 1.00 73.62 81 ALA A C 1
ATOM 650 O O . ALA A 1 81 ? 6.629 12.091 -9.025 1.00 73.62 81 ALA A O 1
ATOM 651 N N . GLU A 1 82 ? 6.298 14.116 -8.129 1.00 62.38 82 GLU A N 1
ATOM 652 C CA . GLU A 1 82 ? 6.221 14.825 -9.418 1.00 62.38 82 GLU A CA 1
ATOM 653 C C . GLU A 1 82 ? 7.581 14.884 -10.133 1.00 62.38 82 GLU A C 1
ATOM 655 O O . GLU A 1 82 ? 7.664 14.782 -11.353 1.00 62.38 82 GLU A O 1
ATOM 660 N N . PHE A 1 83 ? 8.655 15.043 -9.350 1.00 56.88 83 PHE A N 1
ATOM 661 C CA . PHE A 1 83 ? 9.997 15.383 -9.841 1.00 56.88 83 PHE A CA 1
ATOM 662 C C . PHE A 1 83 ? 11.053 14.299 -9.595 1.00 56.88 83 PHE A C 1
ATOM 664 O O . PHE A 1 83 ? 12.201 14.459 -10.002 1.00 56.88 83 PHE A O 1
ATOM 671 N N . SER A 1 84 ? 10.679 13.215 -8.913 1.00 63.28 84 SER A N 1
ATOM 672 C CA . SER A 1 84 ? 11.513 12.029 -8.716 1.00 63.28 84 SER A CA 1
ATOM 673 C C . SER A 1 84 ? 10.784 10.859 -9.352 1.00 63.28 84 SER A C 1
ATOM 675 O O . SER A 1 84 ? 9.738 10.432 -8.871 1.00 63.28 84 SER A O 1
ATOM 677 N N . ASP A 1 85 ? 11.331 10.350 -10.447 1.00 70.75 85 ASP A N 1
ATOM 678 C CA . ASP A 1 85 ? 10.821 9.168 -11.136 1.00 70.75 85 ASP A CA 1
ATOM 679 C C . ASP A 1 85 ? 11.055 7.879 -10.335 1.00 70.75 85 ASP A C 1
ATOM 681 O O . ASP A 1 85 ? 10.433 6.854 -10.620 1.00 70.75 85 ASP A O 1
ATOM 685 N N . ARG A 1 86 ? 11.923 7.927 -9.315 1.00 85.50 86 ARG A N 1
ATOM 686 C CA . ARG A 1 86 ? 12.340 6.743 -8.558 1.00 85.50 86 ARG A CA 1
ATOM 687 C C . ARG A 1 86 ? 11.643 6.580 -7.219 1.00 85.50 86 ARG A C 1
ATOM 689 O O . ARG A 1 86 ? 11.627 5.464 -6.725 1.00 85.50 86 ARG A O 1
ATOM 696 N N . THR A 1 87 ? 11.073 7.624 -6.620 1.00 90.56 87 THR A N 1
ATOM 697 C CA . THR A 1 87 ? 10.515 7.532 -5.259 1.00 90.56 87 THR A CA 1
ATOM 698 C C . THR A 1 87 ? 9.001 7.680 -5.219 1.00 90.56 87 THR A C 1
ATOM 700 O O . THR A 1 87 ? 8.395 8.455 -5.960 1.00 90.56 87 THR A O 1
ATOM 703 N N . PHE A 1 88 ? 8.377 6.940 -4.308 1.00 91.94 88 PHE A N 1
ATOM 704 C CA . PHE A 1 88 ? 6.945 7.011 -4.047 1.00 91.94 88 PHE A CA 1
ATOM 705 C C . PHE A 1 88 ? 6.644 6.722 -2.578 1.00 91.94 88 PHE A C 1
ATOM 707 O O . PHE A 1 88 ? 7.467 6.151 -1.860 1.00 91.94 88 PHE A O 1
ATOM 714 N N . GLN A 1 89 ? 5.454 7.103 -2.125 1.00 92.75 89 GLN A N 1
ATOM 715 C CA . GLN A 1 89 ? 4.937 6.677 -0.831 1.00 92.75 89 GLN A CA 1
ATOM 716 C C . GLN A 1 89 ? 3.810 5.674 -1.022 1.00 92.75 89 GLN A C 1
ATOM 718 O O . GLN A 1 89 ? 2.906 5.866 -1.837 1.00 92.75 89 GLN A O 1
ATOM 723 N N . TRP A 1 90 ? 3.872 4.605 -0.241 1.00 93.38 90 TRP A N 1
ATOM 724 C CA . TRP A 1 90 ? 2.774 3.672 -0.069 1.00 93.38 90 TRP A CA 1
ATOM 725 C C . TRP A 1 90 ? 2.089 3.969 1.256 1.00 93.38 90 TRP A C 1
ATOM 727 O O . TRP A 1 90 ? 2.739 4.052 2.300 1.00 93.38 90 TRP A O 1
ATOM 737 N N . ILE A 1 91 ? 0.774 4.141 1.210 1.00 94.38 91 ILE A N 1
ATOM 738 C CA . ILE A 1 91 ? -0.037 4.506 2.366 1.00 94.38 91 ILE A CA 1
ATOM 739 C C . ILE A 1 91 ? -1.133 3.460 2.513 1.00 94.38 91 ILE A C 1
ATOM 741 O O . ILE A 1 91 ? -1.898 3.199 1.587 1.00 94.38 91 ILE A O 1
ATOM 745 N N . THR A 1 92 ? -1.213 2.860 3.693 1.00 93.62 92 THR A N 1
ATOM 746 C CA . THR A 1 92 ? -2.288 1.948 4.081 1.00 93.62 92 THR A CA 1
ATOM 747 C C . THR A 1 92 ? -3.118 2.594 5.177 1.00 93.62 92 THR A C 1
ATOM 749 O O . THR A 1 92 ? -2.572 3.127 6.141 1.00 93.62 92 THR A O 1
ATOM 752 N N . ILE A 1 93 ? -4.437 2.555 5.034 1.00 94.12 93 ILE A N 1
ATOM 753 C CA . ILE A 1 93 ? -5.378 3.171 5.967 1.00 94.12 93 ILE A CA 1
ATOM 754 C C . ILE A 1 93 ? -6.249 2.082 6.578 1.00 94.12 93 ILE A C 1
ATOM 756 O O . ILE A 1 93 ? -6.908 1.323 5.866 1.00 94.12 93 ILE A O 1
ATOM 760 N N . PHE A 1 94 ? -6.266 2.044 7.907 1.00 93.75 94 PHE A N 1
ATOM 761 C CA . PHE A 1 94 ? -7.084 1.142 8.710 1.00 93.75 94 PHE A CA 1
ATOM 762 C C . PHE A 1 94 ? -8.076 1.942 9.553 1.00 93.75 94 PHE A C 1
ATOM 764 O O . PHE A 1 94 ? -7.771 3.056 9.985 1.00 93.75 94 PHE A O 1
ATOM 771 N N . SER A 1 95 ? -9.231 1.358 9.880 1.00 92.38 95 SER A N 1
ATOM 772 C CA . SER A 1 95 ? -10.163 2.005 10.818 1.00 92.38 95 SER A CA 1
ATOM 773 C C . SER A 1 95 ? -9.568 2.104 12.225 1.00 92.38 95 SER A C 1
ATOM 775 O O . SER A 1 95 ? -9.798 3.080 12.929 1.00 92.38 95 SER A O 1
ATOM 777 N N . SER A 1 96 ? -8.780 1.109 12.645 1.00 91.75 96 SER A N 1
ATOM 778 C CA . SER A 1 96 ? -8.211 1.051 13.991 1.00 91.75 96 SER A CA 1
ATOM 779 C C . SER A 1 96 ? -6.898 0.261 14.058 1.00 91.75 96 SER A C 1
ATOM 781 O O . SER A 1 96 ? -6.509 -0.455 13.132 1.00 91.75 96 SER A O 1
ATOM 783 N N . ALA A 1 97 ? -6.213 0.346 15.203 1.00 92.44 97 ALA A N 1
ATOM 784 C CA . ALA A 1 97 ? -5.042 -0.487 15.483 1.00 92.44 97 ALA A CA 1
ATOM 785 C C . ALA A 1 97 ? -5.381 -1.986 15.605 1.00 92.44 97 ALA A C 1
ATOM 787 O O . ALA A 1 97 ? -4.531 -2.831 15.318 1.00 92.44 97 ALA A O 1
ATOM 788 N N . GLU A 1 98 ? -6.608 -2.319 16.018 1.00 92.75 98 GLU A N 1
ATOM 789 C CA . GLU A 1 98 ? -7.091 -3.700 16.080 1.00 92.75 98 GLU A CA 1
ATOM 790 C C . GLU A 1 98 ? -7.309 -4.271 14.676 1.00 92.75 98 GLU A C 1
ATOM 792 O O . GLU A 1 98 ? -6.849 -5.380 14.393 1.00 92.75 98 GLU A O 1
ATOM 797 N N . ASP A 1 99 ? -7.891 -3.481 13.771 1.00 91.56 99 ASP A N 1
ATOM 798 C CA . ASP A 1 99 ? -8.059 -3.865 12.365 1.00 91.56 99 ASP A CA 1
ATOM 799 C C . ASP A 1 99 ? -6.708 -4.055 11.680 1.00 91.56 99 ASP A C 1
ATOM 801 O O . ASP A 1 99 ? -6.496 -5.064 11.012 1.00 91.56 99 ASP A O 1
ATOM 805 N N . ARG A 1 100 ? -5.741 -3.155 11.921 1.00 93.19 100 ARG A N 1
ATOM 806 C CA . ARG A 1 100 ? -4.365 -3.327 11.430 1.00 93.19 100 ARG A CA 1
ATOM 807 C C . ARG A 1 100 ? -3.760 -4.647 11.902 1.00 93.19 100 ARG A C 1
ATOM 809 O O . ARG A 1 100 ? -3.155 -5.375 11.117 1.00 93.19 100 ARG A O 1
ATOM 816 N N . LYS A 1 101 ? -3.893 -4.967 13.192 1.00 93.38 101 LYS A N 1
ATOM 817 C CA . LYS A 1 101 ? -3.362 -6.218 13.751 1.00 93.38 101 LYS A CA 1
ATOM 818 C C . LYS A 1 101 ? -4.032 -7.438 13.113 1.00 93.38 101 LYS A C 1
ATOM 820 O O . LYS A 1 101 ? -3.338 -8.392 12.764 1.00 93.38 101 LYS A O 1
ATOM 825 N N . SER A 1 102 ? -5.351 -7.399 12.955 1.00 91.81 102 SER A N 1
ATOM 826 C CA . SER A 1 102 ? -6.132 -8.465 12.321 1.00 91.81 102 SER A CA 1
ATOM 827 C C . SER A 1 102 ? -5.737 -8.653 10.856 1.00 91.81 102 SER A C 1
ATOM 829 O O . SER A 1 102 ? -5.455 -9.779 10.447 1.00 91.81 102 SER A O 1
ATOM 831 N N . PHE A 1 103 ? -5.590 -7.555 10.110 1.00 91.25 103 PHE A N 1
ATOM 832 C CA . PHE A 1 103 ? -5.077 -7.555 8.744 1.00 91.25 103 PHE A CA 1
ATOM 833 C C . PHE A 1 103 ? -3.692 -8.181 8.652 1.00 91.25 103 PHE A C 1
ATOM 835 O O . PHE A 1 103 ? -3.516 -9.119 7.887 1.00 91.25 103 PHE A O 1
ATOM 842 N N . LEU A 1 104 ? -2.719 -7.741 9.454 1.00 90.50 104 LEU A N 1
ATOM 843 C CA . LEU A 1 104 ? -1.359 -8.285 9.391 1.00 90.50 104 LEU A CA 1
ATOM 844 C C . LEU A 1 104 ? -1.308 -9.785 9.708 1.00 90.50 104 LEU A C 1
ATOM 846 O O . LEU A 1 104 ? -0.529 -10.511 9.092 1.00 90.50 104 LEU A O 1
ATOM 850 N N . ASN A 1 105 ? -2.127 -10.256 10.651 1.00 90.56 105 ASN A N 1
ATOM 851 C CA . ASN A 1 105 ? -2.211 -11.678 10.983 1.00 90.56 105 ASN A CA 1
ATOM 852 C C . ASN A 1 105 ? -2.822 -12.499 9.845 1.00 90.56 105 ASN A C 1
ATOM 854 O O . ASN A 1 105 ? -2.316 -13.576 9.539 1.00 90.56 105 ASN A O 1
ATOM 858 N N . HIS A 1 106 ? -3.893 -11.992 9.231 1.00 87.19 106 HIS A N 1
ATOM 859 C CA . HIS A 1 106 ? -4.534 -12.641 8.095 1.00 87.19 106 HIS A CA 1
ATOM 860 C C . HIS A 1 106 ? -3.624 -12.620 6.864 1.00 87.19 106 HIS A C 1
ATOM 862 O O . HIS A 1 106 ? -3.349 -13.658 6.284 1.00 87.19 106 HIS A O 1
ATOM 868 N N . TRP A 1 107 ? -3.071 -11.458 6.519 1.00 87.81 107 TRP A N 1
ATOM 869 C CA . TRP A 1 107 ? -2.169 -11.285 5.388 1.00 87.81 107 TRP A CA 1
ATOM 870 C C . TRP A 1 107 ? -0.996 -12.260 5.454 1.00 87.81 107 TRP A C 1
ATOM 872 O O . TRP A 1 107 ? -0.776 -13.010 4.515 1.00 87.81 107 TRP A O 1
ATOM 882 N N . ARG A 1 108 ? -0.297 -12.338 6.592 1.00 86.69 108 ARG A N 1
ATOM 883 C CA . ARG A 1 108 ? 0.858 -13.237 6.764 1.00 86.69 108 ARG A CA 1
ATOM 884 C C . ARG A 1 108 ? 0.527 -14.727 6.651 1.00 86.69 108 ARG A C 1
ATOM 886 O O . ARG A 1 108 ? 1.451 -15.515 6.473 1.00 86.69 108 ARG A O 1
ATOM 893 N N . SER A 1 109 ? -0.735 -15.132 6.809 1.00 85.19 109 SER A N 1
ATOM 894 C CA . SER A 1 109 ? -1.132 -16.537 6.669 1.00 85.19 109 SER A CA 1
ATOM 895 C C . SER A 1 109 ? -1.533 -16.912 5.242 1.00 85.19 109 SER A C 1
ATOM 897 O O . SER A 1 109 ? -1.611 -18.101 4.932 1.00 85.19 109 SER A O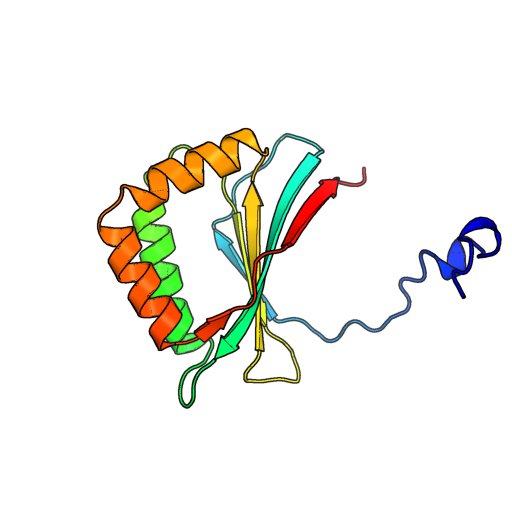 1
ATOM 899 N N . LEU A 1 110 ? -1.757 -15.930 4.363 1.00 83.75 110 LEU A N 1
ATOM 900 C CA . LEU A 1 110 ? -2.085 -16.173 2.965 1.00 83.75 110 LEU A CA 1
ATOM 901 C C . LEU A 1 110 ? -0.826 -16.555 2.182 1.00 83.75 110 LEU A C 1
ATOM 903 O O . LEU A 1 110 ? 0.170 -15.840 2.213 1.00 83.75 110 LEU A O 1
ATOM 907 N N . GLN A 1 111 ? -0.875 -17.645 1.413 1.00 83.06 111 GLN A N 1
ATOM 908 C CA . GLN A 1 111 ? 0.252 -18.045 0.557 1.00 83.06 111 GLN A CA 1
ATOM 909 C C . GLN A 1 111 ? 0.636 -16.933 -0.431 1.00 83.06 111 GLN A C 1
ATOM 911 O O . GLN A 1 111 ? 1.818 -16.620 -0.575 1.00 83.06 111 GLN A O 1
ATOM 916 N N . VAL A 1 112 ? -0.373 -16.291 -1.030 1.00 83.88 112 VAL A N 1
ATOM 917 C CA . VAL A 1 112 ? -0.198 -15.159 -1.949 1.00 83.88 112 VAL A CA 1
ATOM 918 C C . VAL A 1 112 ? 0.577 -14.008 -1.300 1.00 83.88 112 VAL A C 1
ATOM 920 O O . VAL A 1 112 ? 1.315 -13.311 -1.980 1.00 83.88 112 VAL A O 1
ATOM 923 N N . SER A 1 113 ? 0.546 -13.853 0.027 1.00 85.94 113 SER A N 1
ATOM 924 C CA . SER A 1 113 ? 1.330 -12.817 0.709 1.00 85.94 113 SER A CA 1
ATOM 925 C C . SER A 1 113 ? 2.830 -12.928 0.477 1.00 85.94 113 SER A C 1
ATOM 927 O O . SER A 1 113 ? 3.495 -11.906 0.307 1.00 85.94 113 SER A O 1
ATOM 929 N N . ASN A 1 114 ? 3.372 -14.146 0.441 1.00 87.69 114 ASN A N 1
ATOM 930 C CA . ASN A 1 114 ? 4.802 -14.350 0.220 1.00 87.69 114 ASN A CA 1
ATOM 931 C C . ASN A 1 114 ? 5.196 -14.018 -1.221 1.00 87.69 114 ASN A C 1
ATOM 933 O O . ASN A 1 114 ? 6.228 -13.390 -1.445 1.00 87.69 114 ASN A O 1
ATOM 937 N N . GLU A 1 115 ? 4.359 -14.409 -2.182 1.00 89.38 115 GLU A N 1
ATOM 938 C CA . GLU A 1 115 ? 4.557 -14.119 -3.605 1.00 89.38 115 GLU A CA 1
ATOM 939 C C . GLU A 1 115 ? 4.520 -12.606 -3.854 1.00 89.38 115 GLU A C 1
ATOM 941 O O . GLU A 1 115 ? 5.420 -12.052 -4.481 1.00 89.38 115 GLU A O 1
ATOM 946 N N . MET A 1 116 ? 3.548 -11.912 -3.260 1.00 87.81 116 MET A N 1
ATOM 947 C CA . MET A 1 116 ? 3.411 -10.461 -3.388 1.00 87.81 116 MET A CA 1
ATOM 948 C C . MET A 1 116 ? 4.543 -9.706 -2.698 1.00 87.81 116 MET A C 1
ATOM 950 O O . MET A 1 116 ? 5.050 -8.735 -3.250 1.00 87.81 116 MET A O 1
ATOM 954 N N . GLN A 1 117 ? 4.984 -10.157 -1.521 1.00 88.88 117 GLN A N 1
ATOM 955 C CA . GLN A 1 117 ? 6.163 -9.586 -0.868 1.00 88.88 117 GLN A CA 1
ATOM 956 C C . GLN A 1 117 ? 7.407 -9.737 -1.746 1.00 88.88 117 GLN A C 1
ATOM 958 O O . GLN A 1 117 ? 8.123 -8.757 -1.923 1.00 88.88 117 GLN A O 1
ATOM 963 N N . ALA A 1 118 ? 7.628 -10.914 -2.342 1.00 91.50 118 ALA A N 1
ATOM 964 C CA . ALA A 1 118 ? 8.754 -11.138 -3.243 1.00 91.50 118 ALA A CA 1
ATOM 965 C C . ALA A 1 118 ? 8.711 -10.185 -4.449 1.00 91.50 118 ALA A C 1
ATOM 967 O O . ALA A 1 118 ? 9.688 -9.476 -4.692 1.00 91.50 118 ALA A O 1
ATOM 968 N N . LEU A 1 119 ? 7.561 -10.090 -5.129 1.00 91.56 119 LEU A N 1
ATOM 969 C CA . LEU A 1 119 ? 7.361 -9.191 -6.272 1.00 91.56 119 LEU A CA 1
ATOM 970 C C . LEU A 1 119 ? 7.580 -7.719 -5.905 1.00 91.56 119 LEU A C 1
ATOM 972 O O . LEU A 1 119 ? 8.232 -6.988 -6.645 1.00 91.56 119 LEU A O 1
ATOM 976 N N . LEU A 1 120 ? 7.067 -7.269 -4.758 1.00 91.38 120 LEU A N 1
ATOM 977 C CA . LEU A 1 120 ? 7.273 -5.895 -4.299 1.00 91.38 120 LEU A CA 1
ATOM 978 C C . LEU A 1 120 ? 8.754 -5.625 -3.998 1.00 91.38 120 LEU A C 1
ATOM 980 O O . LEU A 1 120 ? 9.269 -4.589 -4.411 1.00 91.38 120 LEU A O 1
ATOM 984 N N . THR A 1 121 ? 9.451 -6.560 -3.341 1.00 93.12 121 THR A N 1
ATOM 985 C CA . THR A 1 121 ? 10.883 -6.413 -3.019 1.00 93.12 121 THR A CA 1
ATOM 986 C C . THR A 1 121 ? 11.802 -6.499 -4.234 1.00 93.12 121 THR A C 1
ATOM 988 O O . THR A 1 121 ? 12.879 -5.914 -4.216 1.00 93.12 121 THR A O 1
ATOM 991 N N . GLU A 1 122 ? 11.389 -7.195 -5.295 1.00 94.75 122 GLU A N 1
ATOM 992 C CA . GLU A 1 122 ? 12.113 -7.220 -6.569 1.00 94.75 122 GLU A CA 1
ATOM 993 C C . GLU A 1 122 ? 12.071 -5.852 -7.265 1.00 94.75 122 GLU A C 1
ATOM 995 O O . GLU A 1 122 ? 13.049 -5.433 -7.885 1.00 94.75 122 GLU A O 1
ATOM 1000 N N . GLN A 1 123 ? 10.946 -5.142 -7.147 1.00 94.12 123 GLN A N 1
ATOM 1001 C CA . GLN A 1 123 ? 10.708 -3.894 -7.871 1.00 94.12 123 GLN A CA 1
ATOM 1002 C C . GLN A 1 123 ? 11.063 -2.643 -7.073 1.00 94.12 123 GLN A C 1
ATOM 1004 O O . GLN A 1 123 ? 11.442 -1.632 -7.662 1.00 94.12 123 GLN A O 1
ATOM 1009 N N . ALA A 1 124 ? 10.975 -2.677 -5.742 1.00 94.81 124 ALA A N 1
ATOM 1010 C CA . ALA A 1 124 ? 11.194 -1.509 -4.895 1.00 94.81 124 ALA A CA 1
ATOM 1011 C C . ALA A 1 124 ? 11.839 -1.857 -3.545 1.00 94.81 124 ALA A C 1
ATOM 1013 O O . ALA A 1 124 ? 11.602 -2.914 -2.965 1.00 94.81 124 ALA A O 1
ATOM 1014 N N . SER A 1 125 ? 12.651 -0.934 -3.034 1.00 95.19 125 SER A N 1
ATOM 1015 C CA . SER A 1 125 ? 13.158 -0.955 -1.661 1.00 95.19 125 SER A CA 1
ATOM 1016 C C . SER A 1 125 ? 12.391 0.071 -0.836 1.00 95.19 125 SER A C 1
ATOM 1018 O O . SER A 1 125 ? 12.307 1.229 -1.232 1.00 95.19 125 SER A O 1
ATOM 1020 N N . CYS A 1 126 ? 11.840 -0.331 0.309 1.00 94.25 126 CYS A N 1
ATOM 1021 C CA . CYS A 1 126 ? 11.041 0.546 1.166 1.00 94.25 126 CYS A CA 1
ATOM 1022 C C . CYS A 1 126 ? 11.688 0.752 2.539 1.00 94.25 126 CYS A C 1
ATOM 1024 O O . CYS A 1 126 ? 12.310 -0.154 3.098 1.00 94.25 126 CYS A O 1
ATOM 1026 N N . SER A 1 127 ? 11.511 1.948 3.097 1.00 93.56 127 SER A N 1
ATOM 1027 C CA . SER A 1 127 ? 11.861 2.262 4.477 1.00 93.56 127 SER A CA 1
ATOM 1028 C C . SER A 1 127 ? 10.992 1.477 5.461 1.00 93.56 127 SER A C 1
ATOM 1030 O O . SER A 1 127 ? 9.951 0.919 5.106 1.00 93.56 127 SER A O 1
ATOM 1032 N N . ALA A 1 128 ? 11.381 1.497 6.739 1.00 92.31 128 ALA A N 1
ATOM 1033 C CA . ALA A 1 128 ? 10.459 1.119 7.802 1.00 92.31 128 ALA A CA 1
ATOM 1034 C C . ALA A 1 128 ? 9.173 1.955 7.706 1.00 92.31 128 ALA A C 1
ATOM 1036 O O . ALA A 1 128 ? 9.219 3.121 7.294 1.00 92.31 128 ALA A O 1
ATOM 1037 N N . SER A 1 129 ? 8.046 1.346 8.073 1.00 92.56 129 SER A N 1
ATOM 1038 C CA . SER A 1 129 ? 6.772 2.045 8.089 1.00 92.56 129 SER A CA 1
ATOM 1039 C C . SER A 1 129 ? 6.637 2.945 9.314 1.00 92.56 129 SER A C 1
ATOM 1041 O O . SER A 1 129 ? 7.096 2.620 10.413 1.00 92.56 129 SER A O 1
ATOM 1043 N N . GLU A 1 130 ? 5.971 4.076 9.121 1.00 95.06 130 GLU A N 1
ATOM 1044 C CA . GLU A 1 130 ? 5.586 5.008 10.173 1.00 95.06 130 GLU A CA 1
ATOM 1045 C C . GLU A 1 130 ? 4.068 4.965 10.355 1.00 95.06 130 GLU A C 1
ATOM 1047 O O . GLU A 1 130 ? 3.314 4.839 9.390 1.00 95.06 130 GLU A O 1
ATOM 1052 N N . VAL A 1 131 ? 3.605 5.037 11.605 1.00 95.06 131 VAL A N 1
ATOM 1053 C CA . VAL A 1 131 ? 2.185 4.889 11.945 1.00 95.06 131 VAL A CA 1
ATOM 1054 C C . VAL A 1 131 ? 1.662 6.163 12.594 1.00 95.06 131 VAL A C 1
ATOM 1056 O O . VAL A 1 131 ? 2.204 6.629 13.596 1.00 95.06 131 VAL A O 1
ATOM 1059 N N . PHE A 1 132 ? 0.560 6.686 12.062 1.00 93.56 132 PHE A N 1
ATOM 1060 C CA . PHE A 1 132 ? -0.055 7.945 12.468 1.00 93.56 132 PHE A CA 1
ATOM 1061 C C . PHE A 1 132 ? -1.542 7.764 12.765 1.00 93.56 132 PHE A C 1
ATOM 1063 O O . PHE A 1 132 ? -2.222 6.941 12.154 1.00 93.56 132 PHE A O 1
ATOM 1070 N N . ARG A 1 133 ? -2.072 8.577 13.682 1.00 92.69 133 ARG A N 1
ATOM 1071 C CA . ARG A 1 133 ? -3.522 8.766 13.822 1.00 92.69 133 ARG A CA 1
ATOM 1072 C C . ARG A 1 133 ? -3.942 9.902 12.903 1.00 92.69 133 ARG A C 1
ATOM 1074 O O . ARG A 1 133 ? -3.363 10.985 12.977 1.00 92.69 133 ARG A O 1
ATOM 1081 N N . ALA A 1 134 ? -4.937 9.656 12.066 1.00 88.94 134 ALA A N 1
ATOM 1082 C CA . ALA A 1 134 ? -5.506 10.649 11.173 1.00 88.94 134 ALA A CA 1
ATOM 1083 C C . ALA A 1 134 ? -6.946 10.952 11.584 1.00 88.94 134 ALA A C 1
ATOM 1085 O O . ALA A 1 134 ? -7.728 10.040 11.857 1.00 88.94 134 ALA A O 1
ATOM 1086 N N . TYR A 1 135 ? -7.290 12.238 11.609 1.00 86.69 135 TYR A N 1
ATOM 1087 C CA . TYR A 1 135 ? -8.607 12.716 12.014 1.00 86.69 135 TYR A CA 1
ATOM 1088 C C . TYR A 1 135 ? -9.281 13.441 10.856 1.00 86.69 135 TYR A C 1
ATOM 1090 O O . TYR A 1 135 ? -8.689 14.313 10.218 1.00 86.69 135 TYR A O 1
ATOM 1098 N N . LYS A 1 136 ? -10.542 13.104 10.605 1.00 80.06 136 LYS A N 1
ATOM 1099 C CA . LYS A 1 136 ? -11.396 13.841 9.683 1.00 80.06 136 LYS A CA 1
ATOM 1100 C C . LYS A 1 136 ? -11.803 15.159 10.342 1.00 80.06 136 LYS A C 1
ATOM 1102 O O . LYS A 1 136 ? -12.528 15.152 11.335 1.00 80.06 136 LYS A O 1
ATOM 1107 N N . VAL A 1 137 ? -11.350 16.273 9.774 1.00 76.12 137 VAL A N 1
ATOM 1108 C CA . VAL A 1 137 ? -11.803 17.617 10.162 1.00 76.12 137 VAL A CA 1
ATOM 1109 C C . VAL A 1 137 ? -13.224 17.821 9.618 1.00 76.12 137 VAL A C 1
ATOM 1111 O O . VAL A 1 137 ? -13.480 17.512 8.452 1.00 76.12 137 VAL A O 1
ATOM 1114 N N . ILE A 1 138 ? -14.145 18.260 10.482 1.00 65.75 138 ILE A N 1
ATOM 1115 C CA . ILE A 1 138 ? -15.565 18.525 10.177 1.00 65.75 138 ILE A CA 1
ATOM 1116 C C . ILE A 1 138 ? -15.772 20.029 10.043 1.00 65.75 138 ILE A C 1
ATOM 1118 O O . ILE A 1 138 ? -15.225 20.755 10.903 1.00 65.75 138 ILE A O 1
#

Foldseek 3Di:
DDDDPVPDDVCRVPVPPPPDADKDKDWLDADDQPDQKKKKKKKKKFWDPPAFPVLVVVLSNVVCVVCVPPPFGKIWMKIHDPPDRTMIMIMIIHNDPVSVVVCVVVLVVDPVSVVSVVSDVVTMDIDDMDMDMHGHDD

Organism: NCBI:txid1655571

Solvent-accessible surface area (backbone atoms only — not comparable to full-atom values): 8115 Å² total; per-residue (Å²): 135,86,81,68,73,90,79,58,55,68,67,75,76,64,58,78,81,66,83,68,73,70,60,52,71,43,76,78,37,82,53,88,70,91,60,57,53,32,30,38,39,37,29,50,31,33,43,36,91,97,43,43,70,76,67,49,47,60,53,49,52,55,50,51,60,76,47,64,84,53,94,62,72,47,29,36,34,41,36,35,47,74,89,40,87,46,40,34,36,45,37,40,39,23,62,35,74,66,52,45,52,52,48,54,56,52,46,72,69,38,72,66,44,58,57,51,51,52,56,48,58,70,39,30,55,64,52,79,71,47,79,45,83,44,70,66,85,130

Secondary structure (DSSP, 8-state):
----GGGS-HHHHS---S-----EEEEEE-----SSEEEEEEEEEEEPTT--HHHHHHHHHHHHHHTTT--S-EEEEEEE-SS-SSEEEEEEEES-HHHHHHHHHHHHHSHHHHHHHHHHHHHEEEPPPEEEEEE---

pLDDT: mean 82.81, std 12.82, range [35.59, 95.62]

Radius of gyration: 17.36 Å; Cα contacts (8 Å, |Δi|>4): 188; chains: 1; b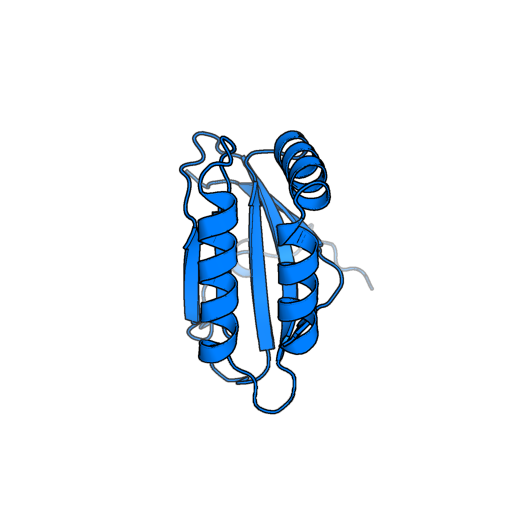ounding box: 35×51×37 Å

Mean predicted aligned error: 8.94 Å

Nearest PDB structures (foldseek):
  8ecx-assembly1_B  TM=7.040E-01  e=1.192E-03  Pseudomonas aeruginosa
  1q8b-assembly1_A  TM=6.894E-01  e=2.635E-03  Bacillus subtilis
  1vqs-assembly1_B  TM=7.578E-01  e=2.845E-02  Agrobacterium fabrum str. C58
  5k9f-assembly1_A  TM=6.934E-01  e=3.416E-02  Paraburkholderia xenovorans LB400
  3mcs-assembly1_A  TM=6.181E-01  e=9.639E-02  Fusobacterium nucleatum subsp. nucleatum ATCC 25586